Protein AF-V7FFC2-F1 (afdb_monomer_lite)

pLDDT: mean 73.22, std 23.73, range [29.69, 93.94]

Structure (mmCIF, N/CA/C/O backbone):
data_AF-V7FFC2-F1
#
_entry.id   AF-V7FFC2-F1
#
loop_
_atom_site.group_PDB
_atom_site.id
_atom_site.type_symbol
_atom_site.label_atom_id
_atom_site.label_alt_id
_atom_site.label_comp_id
_atom_site.label_asym_id
_atom_site.label_entity_id
_atom_site.label_seq_id
_atom_site.pdbx_PDB_ins_code
_atom_site.Cartn_x
_atom_site.Cartn_y
_atom_site.Cartn_z
_atom_site.occupancy
_atom_site.B_iso_or_equiv
_atom_site.auth_seq_id
_atom_site.auth_comp_id
_atom_site.auth_asym_id
_atom_site.auth_atom_id
_atom_site.pdbx_PDB_model_num
ATOM 1 N N . MET A 1 1 ? -0.168 4.530 -1.283 1.00 79.75 1 MET A N 1
ATOM 2 C CA . MET A 1 1 ? -0.580 4.031 0.051 1.00 79.75 1 MET A CA 1
ATOM 3 C C . MET A 1 1 ? -0.980 5.136 1.020 1.00 79.75 1 MET A C 1
ATOM 5 O O . MET A 1 1 ? -2.150 5.192 1.356 1.00 79.75 1 MET A O 1
ATOM 9 N N . GLN A 1 2 ? -0.086 6.038 1.453 1.00 82.44 2 GLN A N 1
ATOM 10 C CA . GLN A 1 2 ? -0.457 7.055 2.459 1.00 82.44 2 GLN A CA 1
ATOM 11 C C . GLN A 1 2 ? -1.519 8.058 1.980 1.00 82.44 2 GLN A C 1
ATOM 13 O O . GLN A 1 2 ? -2.442 8.346 2.733 1.00 82.44 2 GLN A O 1
ATOM 18 N N . ALA A 1 3 ? -1.432 8.522 0.727 1.00 81.81 3 ALA A N 1
ATOM 19 C CA . ALA A 1 3 ? -2.450 9.385 0.117 1.00 81.81 3 ALA A CA 1
ATOM 20 C C . ALA A 1 3 ? -3.827 8.695 0.067 1.00 81.81 3 ALA A C 1
ATOM 22 O O . ALA A 1 3 ? -4.773 9.182 0.673 1.00 81.81 3 ALA A O 1
ATOM 23 N N . ARG A 1 4 ? -3.900 7.485 -0.507 1.00 86.19 4 ARG A N 1
ATOM 24 C CA . ARG A 1 4 ? -5.132 6.679 -0.529 1.00 86.19 4 ARG A CA 1
ATOM 25 C C . ARG A 1 4 ? -5.720 6.442 0.865 1.00 86.19 4 ARG A C 1
ATOM 27 O O . ARG A 1 4 ? -6.913 6.599 1.071 1.00 86.19 4 ARG A O 1
ATOM 34 N N . LYS A 1 5 ? -4.888 6.109 1.854 1.00 87.25 5 LYS A N 1
ATOM 35 C CA . LYS A 1 5 ? -5.320 5.920 3.249 1.00 87.25 5 LYS A CA 1
ATOM 36 C C . LYS A 1 5 ? -5.891 7.203 3.877 1.00 87.25 5 LYS A C 1
ATOM 38 O O . LYS A 1 5 ? -6.654 7.121 4.835 1.00 87.25 5 LYS A O 1
ATOM 43 N N . ALA A 1 6 ? -5.487 8.384 3.406 1.00 84.19 6 ALA A N 1
ATOM 44 C CA . ALA A 1 6 ? -6.074 9.650 3.838 1.00 84.19 6 ALA A CA 1
ATOM 45 C C . ALA A 1 6 ? -7.443 9.891 3.179 1.00 84.19 6 ALA A C 1
ATOM 47 O O . ALA A 1 6 ? -8.362 10.330 3.862 1.00 84.19 6 ALA A O 1
ATOM 48 N N . GLU A 1 7 ? -7.598 9.537 1.900 1.00 87.94 7 GLU A N 1
ATOM 49 C CA . GLU A 1 7 ? -8.864 9.638 1.152 1.00 87.94 7 GLU A CA 1
ATOM 50 C C . GLU A 1 7 ? -9.966 8.737 1.723 1.00 87.94 7 GLU A C 1
ATOM 52 O O . GLU A 1 7 ? -11.129 9.125 1.742 1.00 87.94 7 GLU A O 1
ATOM 57 N N . THR A 1 8 ? -9.612 7.556 2.239 1.00 84.94 8 THR A N 1
ATOM 58 C CA . THR A 1 8 ? -10.587 6.635 2.848 1.00 84.94 8 THR A CA 1
ATOM 59 C C . THR A 1 8 ? -11.107 7.102 4.211 1.00 84.94 8 THR A C 1
ATOM 61 O O . THR A 1 8 ? -12.030 6.494 4.748 1.00 84.94 8 THR A O 1
ATOM 64 N N . GLY A 1 9 ? -10.503 8.128 4.825 1.00 86.56 9 GLY A N 1
ATOM 65 C CA . GLY A 1 9 ? -10.864 8.596 6.169 1.00 86.56 9 GLY A CA 1
ATOM 66 C C . GLY A 1 9 ? -10.556 7.605 7.301 1.00 86.56 9 GLY A C 1
ATOM 67 O O . GLY A 1 9 ? -10.868 7.878 8.460 1.00 86.56 9 GLY A O 1
ATOM 68 N N . LEU A 1 10 ? -9.921 6.464 7.006 1.00 87.38 10 LEU A N 1
ATOM 69 C CA . LEU A 1 10 ? -9.623 5.441 8.006 1.00 87.38 10 LEU A CA 1
ATOM 70 C C . LEU A 1 10 ? -8.592 5.942 9.023 1.00 87.38 10 LEU A C 1
ATOM 72 O O . LEU A 1 10 ? -7.573 6.557 8.692 1.00 87.38 10 LEU A O 1
ATOM 76 N N . THR A 1 11 ? -8.800 5.619 10.293 1.00 92.69 11 THR A N 1
ATOM 77 C CA . THR A 1 11 ? -7.753 5.737 11.313 1.00 92.69 11 THR A CA 1
ATOM 78 C C . THR A 1 11 ? -6.750 4.585 11.184 1.00 92.69 11 THR A C 1
ATOM 80 O O . THR A 1 11 ? -7.040 3.546 10.595 1.00 92.69 11 THR A O 1
ATOM 83 N N . LEU A 1 12 ? -5.551 4.737 11.760 1.00 91.56 12 LEU A N 1
ATOM 84 C CA . LEU A 1 12 ? -4.568 3.641 11.788 1.00 91.56 12 LEU A CA 1
ATOM 85 C C . LEU A 1 12 ? -5.067 2.435 12.594 1.00 91.56 12 LEU A C 1
ATOM 87 O O . LEU A 1 12 ? -4.685 1.315 12.283 1.00 91.56 12 LEU A O 1
ATOM 91 N N . SER A 1 13 ? -5.916 2.660 13.605 1.00 92.81 13 SER A N 1
ATOM 92 C CA . SER A 1 13 ? -6.558 1.571 14.348 1.00 92.81 13 SER A CA 1
ATOM 93 C C . SER A 1 13 ? -7.509 0.790 13.442 1.00 92.81 13 SER A C 1
ATOM 95 O O . SER A 1 13 ? -7.341 -0.407 13.298 1.00 92.81 13 SER A O 1
ATOM 97 N N . GLN A 1 14 ? -8.421 1.473 12.743 1.00 92.75 14 GLN A N 1
ATOM 98 C CA . GLN A 1 14 ? -9.384 0.810 11.853 1.00 92.75 14 GLN A CA 1
ATOM 99 C C . GLN A 1 14 ? -8.703 0.064 10.704 1.00 92.75 14 GLN A C 1
ATOM 101 O O . GLN A 1 14 ? -9.161 -0.998 10.298 1.00 92.75 14 GLN A O 1
ATOM 106 N N . LEU A 1 15 ? -7.604 0.610 10.173 1.00 92.12 15 LEU A N 1
ATOM 107 C CA . LEU A 1 15 ? -6.812 -0.095 9.170 1.00 92.12 15 LEU A CA 1
ATOM 108 C C . LEU A 1 15 ? -6.153 -1.349 9.761 1.00 92.12 15 LEU A C 1
ATOM 110 O O . LEU A 1 15 ? -6.164 -2.390 9.119 1.00 92.12 15 LEU A O 1
ATOM 114 N N . ALA A 1 16 ? -5.615 -1.270 10.980 1.00 93.12 16 ALA A N 1
ATOM 115 C CA . ALA A 1 16 ? -5.059 -2.429 11.673 1.00 93.12 16 ALA A CA 1
ATOM 116 C C . ALA A 1 16 ? -6.119 -3.510 11.932 1.00 93.12 16 ALA A C 1
ATOM 118 O O . ALA A 1 16 ? -5.847 -4.682 11.689 1.00 93.12 16 ALA A O 1
ATOM 119 N N . ASP A 1 17 ? -7.327 -3.104 12.332 1.00 93.94 17 ASP A N 1
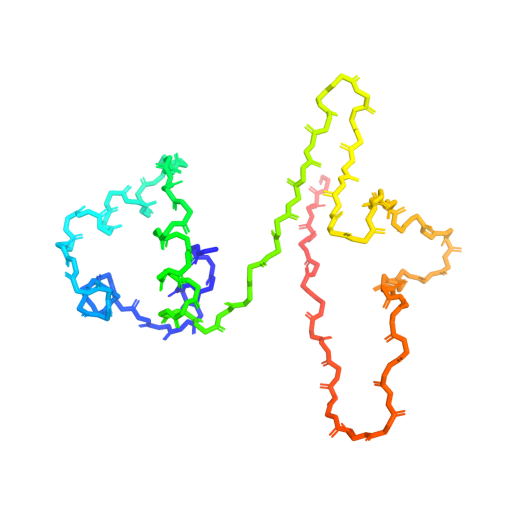ATOM 120 C CA . ASP A 1 17 ? -8.457 -4.007 12.563 1.00 93.94 17 ASP A CA 1
ATOM 121 C C . ASP A 1 17 ? -8.867 -4.724 11.267 1.00 93.94 17 ASP A C 1
ATOM 123 O O . ASP A 1 17 ? -9.059 -5.937 11.272 1.00 93.94 17 ASP A O 1
ATOM 127 N N . ARG A 1 18 ? -8.928 -4.003 10.135 1.00 91.88 18 ARG A N 1
ATOM 128 C CA . ARG A 1 18 ? -9.207 -4.597 8.812 1.00 91.88 18 ARG A CA 1
ATOM 129 C C . ARG A 1 18 ? -8.135 -5.587 8.362 1.00 91.88 18 ARG A C 1
ATOM 131 O O . ARG A 1 18 ? -8.459 -6.567 7.706 1.00 91.88 18 ARG A O 1
ATOM 138 N N . LEU A 1 19 ? -6.878 -5.311 8.690 1.00 90.94 19 LEU A N 1
ATOM 139 C CA . LEU A 1 19 ? -5.740 -6.160 8.340 1.00 90.94 19 LEU A CA 1
ATOM 140 C C . LEU A 1 19 ? -5.541 -7.322 9.326 1.00 90.94 19 LEU A C 1
ATOM 142 O O . LEU A 1 19 ? -4.736 -8.205 9.063 1.00 90.94 19 LEU A O 1
ATOM 146 N N . GLY A 1 20 ? -6.221 -7.317 10.478 1.00 91.44 20 GLY A N 1
ATOM 147 C CA . GLY A 1 20 ? -6.034 -8.329 11.519 1.00 91.44 20 GLY A CA 1
ATOM 148 C C . GLY A 1 20 ? -4.652 -8.292 12.185 1.00 91.44 20 GLY A C 1
ATOM 149 O O . GLY A 1 20 ? -4.186 -9.312 12.689 1.00 91.44 20 GLY A O 1
ATOM 150 N N . ILE A 1 21 ? -3.979 -7.135 12.199 1.00 90.69 21 ILE A N 1
ATOM 151 C CA . ILE A 1 21 ? -2.611 -6.996 12.727 1.00 90.69 21 ILE A CA 1
ATOM 152 C C . ILE A 1 21 ? -2.506 -5.949 13.834 1.00 90.69 21 ILE A C 1
ATOM 154 O O . ILE A 1 21 ? -3.401 -5.145 14.082 1.00 90.69 21 ILE A O 1
ATOM 158 N N . ASN A 1 22 ? -1.351 -5.908 14.500 1.00 92.06 22 ASN A N 1
ATOM 159 C CA . ASN A 1 22 ? -1.111 -4.942 15.562 1.00 92.06 22 ASN A CA 1
ATOM 160 C C . ASN A 1 22 ? -0.998 -3.498 15.027 1.00 92.06 22 ASN A C 1
ATOM 162 O O . ASN A 1 22 ? -0.186 -3.201 14.147 1.00 92.06 22 ASN A O 1
ATOM 166 N N . LYS A 1 23 ? -1.726 -2.562 15.649 1.00 91.94 23 LYS A N 1
ATOM 167 C CA . LYS A 1 23 ? -1.691 -1.123 15.325 1.00 91.94 23 LYS A CA 1
ATOM 168 C C . LYS A 1 23 ? -0.284 -0.519 15.315 1.00 91.94 23 LYS A C 1
ATOM 170 O O . LYS A 1 23 ? -0.015 0.376 14.516 1.00 91.94 23 LYS A O 1
ATOM 175 N N . SER A 1 24 ? 0.618 -0.969 16.189 1.00 90.75 24 SER A N 1
ATOM 176 C CA . SER A 1 24 ? 1.996 -0.457 16.230 1.00 90.75 24 SER A CA 1
ATOM 177 C C . SER A 1 24 ? 2.775 -0.778 14.949 1.00 90.75 24 SER A C 1
ATOM 179 O O . SER A 1 24 ? 3.557 0.060 14.496 1.00 90.75 24 SER A O 1
ATOM 181 N N . ALA A 1 25 ? 2.507 -1.928 14.317 1.00 88.88 25 ALA A N 1
ATOM 182 C CA . ALA A 1 25 ? 3.086 -2.291 13.026 1.00 88.88 25 ALA A CA 1
ATOM 183 C C . ALA A 1 25 ? 2.587 -1.346 11.926 1.00 88.88 25 ALA A C 1
ATOM 185 O O . ALA A 1 25 ? 3.396 -0.742 11.222 1.00 88.88 25 ALA A O 1
ATOM 186 N N . VAL A 1 26 ? 1.270 -1.113 11.870 1.00 90.19 26 VAL A N 1
ATOM 187 C CA . VAL A 1 26 ? 0.663 -0.157 10.930 1.00 90.19 26 VAL A CA 1
ATOM 188 C C . VAL A 1 26 ? 1.229 1.245 11.142 1.00 90.19 26 VAL A C 1
ATOM 190 O O . VAL A 1 26 ? 1.668 1.887 10.195 1.00 90.19 26 VAL A O 1
ATOM 193 N N . SER A 1 27 ? 1.298 1.720 12.386 1.00 90.06 27 SER A N 1
ATOM 194 C CA . SER A 1 27 ? 1.856 3.040 12.690 1.00 90.06 27 SER A CA 1
ATOM 195 C C . SER A 1 27 ? 3.293 3.188 12.195 1.00 90.06 27 SER A C 1
ATOM 197 O O . SER A 1 27 ? 3.625 4.223 11.620 1.00 90.06 27 SER A O 1
ATOM 199 N N . ARG A 1 28 ? 4.127 2.157 12.376 1.00 88.00 28 ARG A N 1
ATOM 200 C CA . ARG A 1 28 ? 5.517 2.148 11.902 1.00 88.00 28 ARG A CA 1
ATOM 201 C C . ARG A 1 28 ? 5.606 2.233 10.377 1.00 88.00 28 ARG A C 1
ATOM 203 O O . ARG A 1 28 ? 6.496 2.897 9.860 1.00 88.00 28 ARG A O 1
ATOM 210 N N . TRP A 1 29 ? 4.691 1.594 9.651 1.00 89.56 29 TRP A N 1
ATOM 211 C CA . TRP A 1 29 ? 4.694 1.626 8.186 1.00 89.56 29 TRP A CA 1
ATOM 212 C C . TRP A 1 29 ? 4.388 3.005 7.598 1.00 89.56 29 TRP A C 1
ATOM 214 O O . TRP A 1 29 ? 4.876 3.336 6.521 1.00 89.56 29 TRP A O 1
ATOM 224 N N . PHE A 1 30 ? 3.588 3.814 8.296 1.00 86.44 30 PHE A N 1
ATOM 225 C CA . PHE A 1 30 ? 3.149 5.128 7.816 1.00 86.44 30 PHE A CA 1
ATOM 226 C C . PHE A 1 30 ? 3.925 6.307 8.436 1.00 86.44 30 PHE A C 1
ATOM 228 O O . PHE A 1 30 ? 3.631 7.456 8.104 1.00 86.44 30 PHE A O 1
ATOM 235 N N . SER A 1 31 ? 4.913 6.064 9.308 1.00 85.81 31 SER A N 1
ATOM 236 C CA . SER A 1 31 ? 5.631 7.114 10.052 1.00 85.81 31 SER A CA 1
ATOM 237 C C . SER A 1 31 ? 6.908 7.653 9.385 1.00 85.81 31 SER A C 1
ATOM 239 O O . SER A 1 31 ? 7.637 8.405 10.022 1.00 85.81 31 SER A O 1
ATOM 241 N N . GLY A 1 32 ? 7.195 7.312 8.123 1.00 71.94 32 GLY A N 1
ATOM 242 C CA . GLY A 1 32 ? 8.170 8.064 7.313 1.00 71.94 32 GLY A CA 1
ATOM 243 C C . GLY A 1 32 ? 9.371 7.291 6.764 1.00 71.94 32 GLY A C 1
ATOM 244 O O . GLY A 1 32 ? 10.081 7.820 5.913 1.00 71.94 32 GLY A O 1
ATOM 245 N N . THR A 1 33 ? 9.592 6.034 7.153 1.00 75.69 33 THR A N 1
ATOM 246 C CA . THR A 1 33 ? 10.524 5.156 6.424 1.00 75.69 33 THR A CA 1
ATOM 247 C C . THR A 1 33 ? 9.735 4.373 5.388 1.00 75.69 33 THR A C 1
ATOM 249 O O . THR A 1 33 ? 8.684 3.840 5.729 1.00 75.69 33 THR A O 1
ATOM 252 N N . LYS A 1 34 ? 10.221 4.279 4.140 1.00 71.94 34 LYS A N 1
ATOM 253 C CA . LYS A 1 34 ? 9.655 3.337 3.161 1.00 71.94 34 LYS A CA 1
ATOM 254 C C . LYS A 1 34 ? 9.748 1.930 3.761 1.00 71.94 34 LYS A C 1
ATOM 256 O O . LYS A 1 34 ? 10.867 1.442 3.932 1.00 71.94 34 LYS A O 1
ATOM 261 N N . PRO A 1 35 ? 8.623 1.302 4.126 1.00 80.69 35 PRO A N 1
ATOM 262 C CA . PRO A 1 35 ? 8.665 -0.014 4.734 1.00 80.69 35 PRO A CA 1
ATOM 263 C C . PRO A 1 35 ? 9.121 -1.039 3.693 1.00 80.69 35 PRO A C 1
ATOM 265 O O . PRO A 1 35 ? 8.740 -0.965 2.525 1.00 80.69 35 PRO A O 1
ATOM 268 N N . ASN A 1 36 ? 9.943 -1.996 4.121 1.00 83.69 36 ASN A N 1
ATOM 269 C CA . ASN A 1 36 ? 10.263 -3.176 3.325 1.00 83.69 36 ASN A CA 1
ATOM 270 C C . ASN A 1 36 ? 9.114 -4.182 3.473 1.00 83.69 36 ASN A C 1
ATOM 272 O O . ASN A 1 36 ? 9.203 -5.106 4.277 1.00 83.69 36 ASN A O 1
ATOM 276 N N . TRP A 1 37 ? 7.991 -3.913 2.806 1.00 88.88 37 TRP A N 1
ATOM 277 C CA . TRP A 1 37 ? 6.829 -4.794 2.844 1.00 88.88 37 TRP A CA 1
ATOM 278 C C . TRP A 1 37 ? 7.064 -6.049 2.014 1.00 88.88 37 TRP A C 1
ATOM 280 O O . TRP A 1 37 ? 7.581 -5.984 0.898 1.00 88.88 37 TRP A O 1
ATOM 290 N N . GLU A 1 38 ? 6.621 -7.176 2.555 1.00 90.44 38 GLU A N 1
ATOM 291 C CA . GLU A 1 38 ? 6.456 -8.403 1.788 1.00 90.44 38 GLU A CA 1
ATOM 292 C C . GLU A 1 38 ? 5.284 -8.256 0.812 1.00 90.44 38 GLU A C 1
ATOM 294 O O . GLU A 1 38 ? 4.395 -7.418 1.003 1.00 90.44 38 GLU A O 1
ATOM 299 N N . ILE A 1 39 ? 5.280 -9.070 -0.245 1.00 90.56 39 ILE A N 1
ATOM 300 C CA . ILE A 1 39 ? 4.251 -8.994 -1.289 1.00 90.56 39 ILE A CA 1
ATOM 301 C C . ILE A 1 39 ? 2.854 -9.268 -0.715 1.00 90.56 39 ILE A C 1
ATOM 303 O O . ILE A 1 39 ? 1.905 -8.580 -1.084 1.00 90.56 39 ILE A O 1
ATOM 307 N N . ASP A 1 40 ? 2.760 -10.171 0.263 1.00 92.50 40 ASP A N 1
ATOM 308 C CA . ASP A 1 40 ? 1.517 -10.510 0.958 1.00 92.50 40 ASP A CA 1
ATOM 309 C C . ASP A 1 40 ? 0.961 -9.293 1.706 1.00 92.50 40 ASP A C 1
ATOM 311 O O . ASP A 1 40 ? -0.205 -8.943 1.559 1.00 92.50 40 ASP A O 1
ATOM 315 N N . THR A 1 41 ? 1.823 -8.538 2.397 1.00 91.88 41 THR A N 1
ATOM 316 C CA . THR A 1 41 ? 1.413 -7.290 3.064 1.00 91.88 41 THR A CA 1
ATOM 317 C C . THR A 1 41 ? 0.907 -6.250 2.066 1.00 91.88 41 THR A C 1
ATOM 319 O O . THR A 1 41 ? -0.031 -5.508 2.359 1.00 91.88 41 THR A O 1
ATOM 322 N N . ILE A 1 42 ? 1.522 -6.163 0.884 1.00 92.69 42 ILE A N 1
ATOM 323 C CA . ILE A 1 42 ? 1.065 -5.248 -0.169 1.00 92.69 42 ILE A CA 1
ATOM 324 C C . ILE A 1 42 ? -0.321 -5.672 -0.671 1.00 92.69 42 ILE A C 1
ATOM 326 O O . ILE A 1 42 ? -1.177 -4.804 -0.844 1.00 92.69 42 ILE A O 1
ATOM 330 N N . ALA A 1 43 ? -0.558 -6.972 -0.858 1.00 93.00 43 ALA A N 1
ATOM 331 C CA . ALA A 1 43 ? -1.849 -7.516 -1.275 1.00 93.00 43 ALA A CA 1
ATOM 332 C C . ALA A 1 43 ? -2.951 -7.291 -0.222 1.00 93.00 43 ALA A C 1
ATOM 334 O O . ALA A 1 43 ? -4.050 -6.838 -0.562 1.00 93.00 43 ALA A O 1
ATOM 335 N N . ASP A 1 44 ? -2.648 -7.509 1.059 1.00 93.62 44 ASP A N 1
ATOM 336 C CA . ASP A 1 44 ? -3.579 -7.248 2.163 1.00 93.62 44 ASP A CA 1
ATOM 337 C C . ASP A 1 44 ? -3.949 -5.765 2.234 1.00 93.62 44 ASP A C 1
ATOM 339 O O . ASP A 1 44 ? -5.119 -5.395 2.361 1.00 93.62 44 ASP A O 1
ATOM 343 N N . LEU A 1 45 ? -2.953 -4.885 2.100 1.00 92.44 45 LEU A N 1
ATOM 344 C CA . LEU A 1 45 ? -3.180 -3.445 2.079 1.00 92.44 45 LEU A CA 1
ATOM 345 C C . LEU A 1 45 ? -3.993 -3.003 0.858 1.00 92.44 45 LEU A C 1
ATOM 347 O O . LEU A 1 45 ? -4.811 -2.091 0.982 1.00 92.44 45 LEU A O 1
ATOM 351 N N . ALA A 1 46 ? -3.764 -3.611 -0.303 1.00 93.56 46 ALA A N 1
ATOM 352 C CA . ALA A 1 46 ? -4.517 -3.331 -1.518 1.00 93.56 46 ALA A CA 1
ATOM 353 C C . ALA A 1 46 ? -5.993 -3.702 -1.352 1.00 93.56 46 ALA A C 1
ATOM 355 O O . ALA A 1 46 ? -6.871 -2.883 -1.625 1.00 93.56 46 ALA A O 1
ATOM 356 N N . THR A 1 47 ? -6.249 -4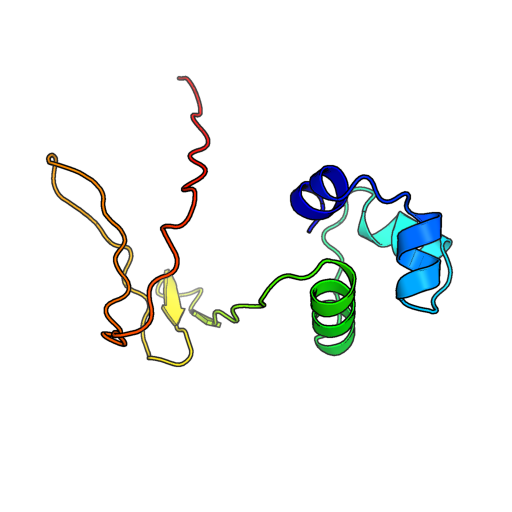.875 -0.772 1.00 92.56 47 THR A N 1
ATOM 357 C CA . THR A 1 47 ? -7.594 -5.338 -0.415 1.00 92.56 47 THR A CA 1
ATOM 358 C C . THR A 1 47 ? -8.253 -4.397 0.597 1.00 92.56 47 THR A C 1
ATOM 360 O O . THR A 1 47 ? -9.363 -3.920 0.375 1.00 92.56 47 THR A O 1
ATOM 363 N N . ALA A 1 48 ? -7.562 -4.056 1.690 1.00 91.81 48 ALA A N 1
ATOM 364 C CA . ALA A 1 48 ? -8.115 -3.222 2.760 1.00 91.81 48 ALA A CA 1
ATOM 365 C C . ALA A 1 48 ? -8.419 -1.773 2.334 1.00 91.81 48 ALA A C 1
ATOM 367 O O . ALA A 1 48 ? -9.259 -1.112 2.960 1.00 91.81 48 ALA A O 1
ATOM 368 N N . LEU A 1 49 ? -7.712 -1.273 1.314 1.00 90.69 49 LEU A N 1
ATOM 369 C CA . LEU A 1 49 ? -7.844 0.082 0.768 1.00 90.69 49 LEU A CA 1
ATOM 370 C C . LEU A 1 49 ? -8.602 0.142 -0.566 1.00 90.69 49 LEU A C 1
ATOM 372 O O . LEU A 1 49 ? -8.738 1.243 -1.115 1.00 90.69 49 LEU A O 1
ATOM 37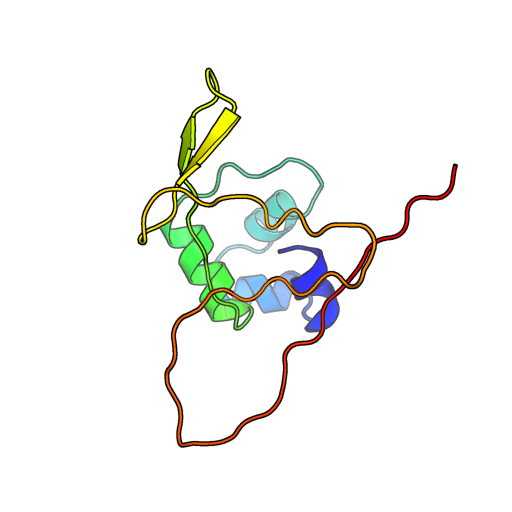6 N N . GLU A 1 50 ? -9.074 -1.006 -1.060 1.00 90.38 50 GLU A N 1
ATOM 377 C CA . GLU A 1 50 ? -9.817 -1.151 -2.315 1.00 90.38 50 GLU A CA 1
ATOM 378 C C . GLU A 1 50 ? -9.067 -0.490 -3.482 1.00 90.38 50 GLU A C 1
ATOM 380 O O . GLU A 1 50 ? -9.531 0.483 -4.085 1.00 90.38 50 GLU A O 1
ATOM 385 N N . VAL A 1 51 ? -7.842 -0.962 -3.727 1.00 91.56 51 VAL A N 1
ATOM 386 C CA . VAL A 1 51 ? -6.983 -0.515 -4.833 1.00 91.56 51 VAL A CA 1
ATOM 387 C C . VAL A 1 51 ? -6.337 -1.695 -5.543 1.00 91.56 51 VAL A C 1
ATOM 389 O O . VAL A 1 51 ? -6.048 -2.713 -4.921 1.00 91.56 51 VAL A O 1
ATOM 392 N N . ASP A 1 52 ? -6.030 -1.512 -6.824 1.00 91.31 52 ASP A N 1
ATOM 393 C CA . ASP A 1 52 ? -5.255 -2.475 -7.601 1.00 91.31 52 ASP A CA 1
ATOM 394 C C . ASP A 1 52 ? -3.745 -2.287 -7.402 1.00 91.31 52 ASP A C 1
ATOM 396 O O . ASP A 1 52 ? -3.250 -1.182 -7.143 1.00 91.31 52 ASP A O 1
ATOM 400 N N . VAL A 1 53 ? -2.996 -3.383 -7.549 1.00 90.25 53 VAL A N 1
ATOM 401 C CA . VAL A 1 53 ? -1.530 -3.389 -7.484 1.00 90.25 53 VAL A CA 1
ATOM 402 C C . VAL A 1 53 ? -0.964 -3.634 -8.872 1.00 90.25 53 VAL A C 1
ATOM 404 O O . VAL A 1 53 ? -1.159 -4.695 -9.458 1.00 90.25 53 VAL A O 1
ATOM 407 N N . GLU A 1 54 ? -0.185 -2.676 -9.364 1.00 89.06 54 GLU A N 1
ATOM 408 C CA . GLU A 1 54 ? 0.624 -2.848 -10.566 1.00 89.06 54 GLU A CA 1
ATOM 409 C C . GLU A 1 54 ? 2.088 -3.102 -10.179 1.00 89.06 54 GLU A C 1
ATOM 411 O O . GLU A 1 54 ? 2.718 -2.297 -9.485 1.00 89.06 54 GLU A O 1
ATOM 416 N N . VAL A 1 55 ? 2.642 -4.230 -10.633 1.00 89.00 55 VAL A N 1
ATOM 417 C CA . VAL A 1 55 ? 4.044 -4.597 -10.395 1.00 89.00 55 VAL A CA 1
ATOM 418 C C . VAL A 1 55 ? 4.888 -4.201 -11.599 1.00 89.00 55 VAL A C 1
ATOM 420 O O . VAL A 1 55 ? 4.624 -4.620 -12.724 1.00 89.00 55 VAL A O 1
ATOM 423 N N . VAL A 1 56 ? 5.945 -3.428 -11.344 1.00 90.94 56 VAL A N 1
ATOM 424 C CA . VAL A 1 56 ? 6.886 -2.972 -12.371 1.00 90.94 56 VAL A CA 1
ATOM 425 C C . VAL A 1 56 ? 8.303 -3.399 -12.011 1.00 90.94 56 VAL A C 1
ATOM 427 O O . VAL A 1 56 ? 8.821 -3.046 -10.949 1.00 90.94 56 VAL A O 1
ATOM 430 N N . VAL A 1 57 ? 8.957 -4.109 -12.925 1.00 92.19 57 VAL A N 1
ATOM 431 C CA . VAL A 1 57 ? 10.382 -4.444 -12.843 1.00 92.19 57 VAL A CA 1
ATOM 432 C C . VAL A 1 57 ? 11.194 -3.290 -13.423 1.00 92.19 57 VAL A C 1
ATOM 434 O O . VAL A 1 57 ? 10.873 -2.779 -14.493 1.00 92.19 57 VAL A O 1
ATOM 437 N N . VAL A 1 58 ? 12.252 -2.869 -12.730 1.00 91.62 58 VAL A N 1
ATOM 438 C CA . VAL A 1 58 ? 13.112 -1.756 -13.162 1.00 91.62 58 VAL A CA 1
ATOM 439 C C . VAL A 1 58 ? 14.532 -2.255 -13.403 1.00 91.62 58 VAL A C 1
ATOM 441 O O . VAL A 1 58 ? 15.221 -2.655 -12.462 1.00 91.62 58 VAL A O 1
ATOM 444 N N . ASP A 1 59 ? 14.994 -2.174 -14.650 1.00 92.69 59 ASP A N 1
ATOM 445 C CA . ASP A 1 59 ? 16.410 -2.299 -14.982 1.00 92.69 59 ASP A CA 1
ATOM 446 C C . ASP A 1 59 ? 17.114 -0.988 -14.624 1.00 92.69 59 ASP A C 1
ATOM 448 O O . ASP A 1 59 ? 17.005 0.020 -15.321 1.00 92.69 59 ASP A O 1
ATOM 452 N N . ARG A 1 60 ? 17.860 -1.013 -13.519 1.00 90.81 60 ARG A N 1
ATOM 453 C CA . ARG A 1 60 ? 18.585 0.154 -13.004 1.00 90.81 60 ARG A CA 1
ATOM 454 C C . ARG A 1 60 ? 19.753 0.588 -13.887 1.00 90.81 60 ARG A C 1
ATOM 456 O O . ARG A 1 60 ? 20.160 1.740 -13.788 1.00 90.81 60 ARG A O 1
ATOM 463 N N . LYS A 1 61 ? 20.318 -0.309 -14.703 1.00 92.00 61 LYS A N 1
ATOM 464 C CA . LYS A 1 61 ? 21.469 0.014 -15.561 1.00 92.00 61 LYS A CA 1
ATOM 465 C C . LYS A 1 61 ? 21.022 0.767 -16.803 1.00 92.00 61 LYS A C 1
ATOM 467 O O . LYS A 1 61 ? 21.650 1.750 -17.173 1.00 92.00 61 LYS A O 1
ATOM 472 N N . MET A 1 62 ? 19.944 0.299 -17.427 1.00 88.56 62 MET A N 1
ATOM 473 C CA . MET A 1 62 ? 19.409 0.894 -18.657 1.00 88.56 62 MET A CA 1
ATOM 474 C C . MET A 1 62 ? 18.254 1.868 -18.404 1.00 88.56 62 MET A C 1
ATOM 476 O O . MET A 1 62 ? 17.737 2.455 -19.347 1.00 88.56 62 MET A O 1
ATOM 480 N N . ASN A 1 63 ? 17.842 2.034 -17.143 1.00 87.38 63 ASN A N 1
ATOM 481 C CA . ASN A 1 63 ? 16.675 2.815 -16.731 1.00 87.38 63 ASN A CA 1
ATOM 482 C C . ASN A 1 63 ? 15.380 2.406 -17.468 1.00 87.38 63 ASN A C 1
ATOM 484 O O . ASN A 1 63 ? 14.541 3.245 -17.792 1.00 87.38 63 ASN A O 1
ATOM 488 N N . ARG A 1 64 ? 15.224 1.103 -17.742 1.00 89.06 64 ARG A N 1
ATOM 489 C CA . ARG A 1 64 ? 14.058 0.522 -18.433 1.00 89.06 64 ARG A CA 1
ATOM 490 C C . ARG A 1 64 ? 13.074 -0.043 -17.420 1.00 89.06 64 ARG A C 1
ATOM 492 O O . ARG A 1 64 ? 13.469 -0.517 -16.354 1.00 89.06 64 ARG A O 1
ATOM 499 N N . ARG A 1 65 ? 11.786 0.006 -17.745 1.00 92.62 65 ARG A N 1
ATOM 500 C CA . ARG A 1 65 ? 10.701 -0.466 -16.876 1.00 92.62 65 ARG A CA 1
ATOM 501 C C . ARG A 1 65 ? 9.892 -1.514 -17.621 1.00 92.62 65 ARG A C 1
ATOM 503 O O . ARG A 1 65 ? 9.585 -1.320 -18.789 1.00 92.62 65 ARG A O 1
ATOM 510 N N . PHE A 1 66 ? 9.540 -2.603 -16.955 1.00 91.00 66 PHE A N 1
ATOM 511 C CA . PHE A 1 66 ? 8.815 -3.721 -17.550 1.00 91.00 66 PHE A CA 1
ATOM 512 C C . PHE A 1 66 ? 7.611 -4.070 -16.684 1.00 91.00 66 PHE A C 1
ATOM 514 O O . PHE A 1 66 ? 7.742 -4.217 -15.469 1.00 91.00 66 PHE A O 1
ATOM 521 N N . GLY A 1 67 ? 6.452 -4.189 -17.316 1.00 91.25 67 GLY A N 1
ATOM 522 C CA . GLY A 1 67 ? 5.235 -4.724 -16.722 1.00 91.25 67 GLY A CA 1
ATOM 523 C C . GLY A 1 67 ? 4.918 -6.106 -17.302 1.00 91.25 67 GLY A C 1
ATOM 524 O O . GLY A 1 67 ? 5.676 -6.622 -18.128 1.00 91.25 67 GLY A O 1
ATOM 525 N N . PRO A 1 68 ? 3.777 -6.706 -16.927 1.00 87.12 68 PRO A N 1
ATOM 526 C CA . PRO A 1 68 ? 3.360 -8.017 -17.434 1.00 87.12 68 PRO A CA 1
ATOM 527 C C . PRO A 1 68 ? 3.235 -8.083 -18.964 1.00 87.12 68 PRO A C 1
ATOM 529 O O . PRO A 1 68 ? 3.456 -9.131 -19.559 1.00 87.12 68 PRO A O 1
ATOM 532 N N . ALA A 1 69 ? 2.910 -6.956 -19.604 1.00 87.12 69 ALA A N 1
ATOM 533 C CA . ALA A 1 69 ? 2.754 -6.843 -21.054 1.00 87.12 69 ALA A CA 1
ATOM 534 C C . ALA A 1 69 ? 4.069 -6.552 -21.809 1.00 87.12 69 ALA A C 1
ATOM 536 O O . ALA A 1 69 ? 4.047 -6.371 -23.025 1.00 87.12 69 ALA A O 1
ATOM 537 N N . GLY A 1 70 ? 5.210 -6.491 -21.114 1.00 89.62 70 GLY A N 1
ATOM 538 C CA . GLY A 1 70 ? 6.510 -6.155 -21.695 1.00 89.62 70 GLY A CA 1
ATOM 539 C C . GLY A 1 70 ? 7.039 -4.796 -21.237 1.00 89.62 70 GLY A C 1
ATOM 540 O O . GLY A 1 70 ? 6.753 -4.335 -20.133 1.00 89.62 70 GLY A O 1
ATOM 541 N N . GLU A 1 71 ? 7.876 -4.167 -22.060 1.00 92.06 71 GLU A N 1
ATOM 542 C CA . GLU A 1 71 ? 8.500 -2.885 -21.723 1.00 92.06 71 GLU A CA 1
ATOM 543 C C . GLU A 1 71 ? 7.476 -1.744 -21.680 1.00 92.06 71 GLU A C 1
ATOM 545 O O . GLU A 1 71 ? 6.745 -1.498 -22.638 1.00 92.06 71 GLU A O 1
ATOM 550 N N . ILE A 1 72 ? 7.458 -1.020 -20.562 1.00 89.19 72 ILE A N 1
ATOM 551 C CA . ILE A 1 72 ? 6.618 0.154 -20.346 1.00 89.19 72 ILE A CA 1
ATOM 552 C C . ILE A 1 72 ? 7.353 1.352 -20.938 1.00 89.19 72 ILE A C 1
ATOM 554 O O . ILE A 1 72 ? 8.267 1.905 -20.318 1.00 89.19 72 ILE A O 1
ATOM 558 N N . GLN A 1 73 ? 6.951 1.766 -22.137 1.00 79.94 73 GLN A N 1
ATOM 559 C CA . GLN A 1 73 ? 7.445 3.010 -22.712 1.00 79.94 73 GLN A CA 1
ATOM 560 C C . GLN A 1 73 ? 6.740 4.200 -22.048 1.00 79.94 73 GLN A C 1
ATOM 562 O O . GLN A 1 73 ? 5.509 4.208 -21.964 1.00 79.94 73 GLN A O 1
ATOM 567 N N . PRO A 1 74 ? 7.480 5.220 -21.574 1.00 64.50 74 PRO A N 1
ATOM 568 C CA . PRO A 1 74 ? 6.853 6.461 -21.161 1.00 64.50 74 PRO A CA 1
ATOM 569 C C . PRO A 1 74 ? 6.162 7.054 -22.385 1.00 64.50 74 PRO A C 1
ATOM 571 O O . PRO A 1 74 ? 6.795 7.273 -23.419 1.00 64.50 74 PRO A O 1
ATOM 574 N N . LEU A 1 75 ? 4.859 7.302 -22.270 1.00 56.44 75 LEU A N 1
ATOM 575 C CA . LEU A 1 75 ? 4.102 8.029 -23.279 1.00 56.44 75 LEU A CA 1
ATOM 576 C C . LEU A 1 75 ? 4.638 9.458 -23.326 1.00 56.44 75 LEU A C 1
ATOM 578 O O . LEU A 1 75 ? 4.185 10.352 -22.617 1.00 56.44 75 LEU A O 1
ATOM 582 N N . THR A 1 76 ? 5.663 9.649 -24.146 1.00 49.59 76 THR A N 1
ATOM 583 C CA . THR A 1 76 ? 6.049 10.967 -24.614 1.00 49.59 76 THR A CA 1
ATOM 584 C C . THR A 1 76 ? 4.948 11.342 -25.566 1.00 49.59 76 THR A C 1
ATOM 586 O O . THR A 1 76 ? 4.745 10.640 -26.558 1.00 49.59 76 THR A O 1
ATOM 589 N N . LEU A 1 77 ? 4.241 12.426 -25.304 1.00 46.44 77 LEU A N 1
ATOM 590 C CA . LEU A 1 77 ? 3.576 13.052 -26.419 1.00 46.44 77 LEU A CA 1
ATOM 591 C C . LEU A 1 77 ? 4.132 14.433 -26.669 1.00 46.44 77 LEU A C 1
ATOM 593 O O . LEU A 1 77 ? 4.606 15.140 -25.775 1.00 46.44 77 LEU A O 1
ATOM 597 N N . GLY A 1 78 ? 4.199 14.713 -27.964 1.00 44.19 78 GLY A N 1
ATOM 598 C CA . GLY A 1 78 ? 4.653 15.983 -28.469 1.00 44.19 78 GLY A CA 1
ATOM 599 C C . GLY A 1 78 ? 3.792 17.087 -27.884 1.00 44.19 78 GLY A C 1
ATOM 600 O O . GLY A 1 78 ? 2.663 16.856 -27.454 1.00 44.19 78 GLY A O 1
ATOM 601 N N . ALA A 1 79 ? 4.342 18.294 -27.875 1.00 50.38 79 ALA A N 1
ATOM 602 C CA . ALA A 1 79 ? 3.591 19.512 -27.630 1.00 50.38 79 ALA A CA 1
ATOM 603 C C . ALA A 1 79 ? 2.270 19.474 -28.428 1.00 50.38 79 ALA A C 1
ATOM 605 O O . ALA A 1 79 ? 2.266 19.645 -29.645 1.00 50.38 79 ALA A O 1
ATOM 606 N N . GLY A 1 80 ? 1.177 19.140 -27.737 1.00 45.47 80 GLY A N 1
ATOM 607 C CA . GLY A 1 80 ? -0.077 18.714 -28.358 1.00 45.47 80 GLY A CA 1
ATOM 608 C C . GLY A 1 80 ? -0.729 17.525 -27.640 1.00 45.47 80 GLY A C 1
ATOM 609 O O . GLY A 1 80 ? -0.887 16.464 -28.225 1.00 45.47 80 GLY A O 1
ATOM 610 N N . THR A 1 81 ? -1.143 17.744 -26.388 1.00 45.44 81 THR A N 1
ATOM 611 C CA . THR A 1 81 ? -2.125 16.942 -25.619 1.00 45.44 81 THR A CA 1
ATOM 612 C C . THR A 1 81 ? -1.721 15.538 -25.154 1.00 45.44 81 THR A C 1
ATOM 614 O O . THR A 1 81 ? -1.676 14.581 -25.922 1.00 45.44 81 THR A O 1
ATOM 617 N N . THR A 1 82 ? -1.540 15.413 -23.829 1.00 34.47 82 THR A N 1
ATOM 618 C CA . THR A 1 82 ? -0.957 14.251 -23.134 1.00 34.47 82 THR A CA 1
ATOM 619 C C . THR A 1 82 ? -1.951 13.214 -22.680 1.00 34.47 82 THR A C 1
ATOM 621 O O . THR A 1 82 ? -2.321 13.190 -21.516 1.00 34.47 82 THR A O 1
ATOM 624 N N . LEU A 1 83 ? -2.369 12.331 -23.593 1.00 41.44 83 LEU A N 1
ATOM 625 C CA . LEU A 1 83 ? -3.199 11.172 -23.264 1.00 41.44 83 LEU A CA 1
ATOM 626 C C . LEU A 1 83 ? -2.349 9.902 -23.161 1.00 41.44 83 LEU A C 1
ATOM 628 O O . LEU A 1 83 ? -1.917 9.323 -24.156 1.00 41.44 83 LEU A O 1
ATOM 632 N N . SER A 1 84 ? -2.143 9.450 -21.926 1.00 37.72 84 SER A N 1
ATOM 633 C CA . SER A 1 84 ? -1.548 8.154 -21.620 1.00 37.72 84 SER A CA 1
ATOM 634 C C . SER A 1 84 ? -2.600 7.053 -21.771 1.00 37.72 84 SER A C 1
ATOM 636 O O . SER A 1 84 ? -3.232 6.661 -20.794 1.00 37.72 84 SER A O 1
ATOM 638 N N . SER A 1 85 ? -2.819 6.579 -23.001 1.00 42.22 85 SER A N 1
ATOM 639 C CA . SER A 1 85 ? -3.656 5.402 -23.261 1.00 42.22 85 SER A CA 1
ATOM 640 C C . SER A 1 85 ? -2.794 4.139 -23.287 1.00 42.22 85 SER A C 1
ATOM 642 O O . SER A 1 85 ? -1.992 3.929 -24.194 1.00 42.22 85 SER A O 1
ATOM 644 N N . GLY A 1 86 ? -2.961 3.278 -22.283 1.00 41.66 86 GLY A N 1
ATOM 645 C CA . GLY A 1 86 ? -2.657 1.863 -22.444 1.00 41.66 86 GLY A CA 1
ATOM 646 C C . GLY A 1 86 ? -3.729 1.278 -23.355 1.00 41.66 86 GLY A C 1
ATOM 647 O O . GLY A 1 86 ? -4.877 1.140 -22.943 1.00 41.66 86 GLY A O 1
ATOM 648 N N . GLN A 1 87 ? -3.395 0.999 -24.615 1.00 41.34 87 GLN A N 1
ATOM 649 C CA . GLN A 1 87 ? -4.317 0.300 -25.502 1.00 41.34 87 GLN A CA 1
ATOM 650 C C . GLN A 1 87 ? -4.447 -1.161 -25.056 1.00 41.34 87 GLN A C 1
ATOM 652 O O . GLN A 1 87 ? -3.663 -2.028 -25.436 1.00 41.34 87 GLN A O 1
ATOM 657 N N . HIS A 1 88 ? -5.489 -1.435 -24.277 1.00 38.25 88 HIS A N 1
ATOM 658 C CA . HIS A 1 88 ? -6.232 -2.679 -24.395 1.00 38.25 88 HIS A CA 1
ATOM 659 C C . HIS A 1 88 ? -7.685 -2.311 -24.679 1.00 38.25 88 HIS A C 1
ATOM 661 O O . HIS A 1 88 ? -8.401 -1.789 -23.829 1.00 38.25 88 HIS A O 1
ATOM 667 N N . SER A 1 89 ? -8.084 -2.518 -25.932 1.00 35.22 89 SER A N 1
ATOM 668 C CA . SER A 1 89 ? -9.470 -2.419 -26.360 1.00 35.22 89 SER A CA 1
ATOM 669 C C . SER A 1 89 ? -10.255 -3.547 -25.694 1.00 35.22 89 SER A C 1
ATOM 671 O O . SER A 1 89 ? -10.121 -4.704 -26.084 1.00 35.22 89 SER A O 1
ATOM 673 N N . ILE A 1 90 ? -11.053 -3.216 -24.681 1.00 33.62 90 ILE A N 1
ATOM 674 C CA . ILE A 1 90 ? -12.192 -4.029 -24.252 1.00 33.62 90 ILE A CA 1
ATOM 675 C C . ILE A 1 90 ? -13.358 -3.064 -24.051 1.00 33.62 90 ILE A C 1
ATOM 677 O O . ILE A 1 90 ? -13.413 -2.382 -23.037 1.00 33.62 90 ILE A O 1
ATOM 681 N N . LEU A 1 91 ? -14.275 -2.991 -25.016 1.00 32.84 91 LEU A N 1
ATOM 682 C CA . LEU A 1 91 ? -15.646 -2.498 -24.828 1.00 32.84 91 LEU A CA 1
ATOM 683 C C . LEU A 1 91 ? -16.566 -3.346 -25.732 1.00 32.84 91 LEU A C 1
ATOM 685 O O . LEU A 1 91 ? -16.163 -3.665 -26.852 1.00 32.84 91 LEU A O 1
ATOM 689 N N . PRO A 1 92 ? -17.764 -3.751 -25.259 1.00 37.38 92 PRO A N 1
ATOM 690 C CA . PRO A 1 92 ? -18.766 -2.811 -24.762 1.00 37.38 92 PRO A CA 1
ATOM 691 C C . PRO A 1 92 ? -19.322 -3.148 -23.372 1.00 37.38 92 PRO A C 1
ATOM 693 O O . PRO A 1 92 ? -19.666 -4.285 -23.070 1.00 37.38 92 PRO A O 1
ATOM 696 N N . GLY A 1 93 ? -19.459 -2.112 -22.547 1.00 32.81 93 GLY A N 1
ATOM 697 C CA . GLY A 1 93 ? -20.028 -2.186 -21.204 1.00 32.81 93 GLY A CA 1
ATOM 698 C C . GLY A 1 93 ? -19.569 -0.985 -20.388 1.00 32.81 93 GLY A C 1
ATOM 699 O O . GLY A 1 93 ? -18.708 -1.114 -19.535 1.00 32.81 93 GLY A O 1
ATOM 700 N N . THR A 1 94 ? -20.059 0.188 -20.777 1.00 46.31 94 THR A N 1
ATOM 701 C CA . THR A 1 94 ? -19.798 1.526 -20.238 1.00 46.31 94 THR A CA 1
ATOM 702 C C . THR A 1 94 ? -19.634 1.5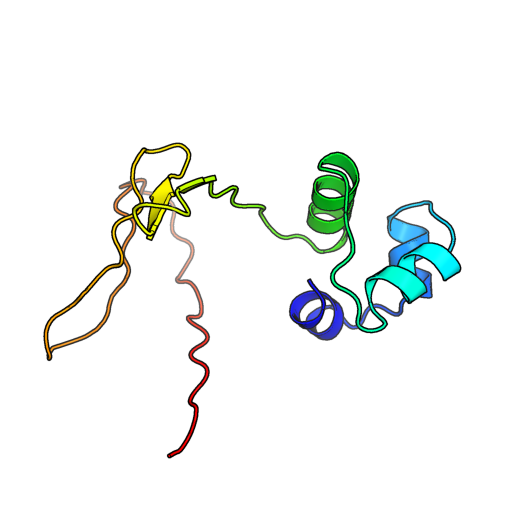75 -18.717 1.00 46.31 94 THR A C 1
ATOM 704 O O . THR A 1 94 ? -20.595 1.301 -18.014 1.00 46.31 94 THR A O 1
ATOM 707 N N . ASP A 1 95 ? -18.481 2.049 -18.238 1.00 30.73 95 ASP A N 1
ATOM 708 C CA . ASP A 1 95 ? -18.429 2.949 -17.085 1.00 30.73 95 ASP A CA 1
ATOM 709 C C . ASP A 1 95 ? -17.238 3.910 -17.193 1.00 30.73 95 ASP A C 1
ATOM 711 O O . ASP A 1 95 ? -16.147 3.581 -17.659 1.00 30.73 95 ASP A O 1
ATOM 715 N N . ALA A 1 96 ? -17.526 5.168 -16.882 1.00 35.28 96 ALA A N 1
ATOM 716 C CA . ALA A 1 96 ? -16.793 6.330 -17.342 1.00 35.28 96 ALA A CA 1
ATOM 717 C C . ALA A 1 96 ? -15.523 6.630 -16.523 1.00 35.28 96 ALA A C 1
ATOM 719 O O . ALA A 1 96 ? -15.573 6.873 -15.325 1.00 35.28 96 ALA A O 1
ATOM 720 N N . VAL A 1 97 ? -14.411 6.694 -17.260 1.00 34.94 97 VAL A N 1
ATOM 721 C CA . VAL A 1 97 ? -13.318 7.687 -17.227 1.00 34.94 97 VAL A CA 1
ATOM 722 C C . VAL A 1 97 ? -12.652 8.001 -15.874 1.00 34.94 97 VAL A C 1
ATOM 724 O O . VAL A 1 97 ? -13.147 8.754 -15.040 1.00 34.94 97 VAL A O 1
ATOM 727 N N . SER A 1 98 ? -11.415 7.505 -15.767 1.00 36.12 98 SER A N 1
ATOM 728 C CA . SER A 1 98 ? -10.392 7.778 -14.756 1.00 36.12 98 SER A CA 1
ATOM 729 C C . SER A 1 98 ? -10.090 9.266 -14.525 1.00 36.12 98 SER A C 1
ATOM 731 O O . SER A 1 98 ? -9.832 10.020 -15.464 1.00 36.12 98 SER A O 1
ATOM 733 N N . ALA A 1 99 ? -9.992 9.659 -13.252 1.00 29.69 99 ALA A N 1
ATOM 734 C CA . ALA A 1 99 ? -9.407 10.929 -12.833 1.00 29.69 99 ALA A CA 1
ATOM 735 C C . ALA A 1 99 ? -7.867 10.860 -12.890 1.00 29.69 99 ALA A C 1
ATOM 737 O O . ALA A 1 99 ? -7.238 10.046 -12.213 1.00 29.69 99 ALA A O 1
ATOM 738 N N . VAL A 1 100 ? -7.258 11.727 -13.702 1.00 36.50 100 VAL A N 1
ATOM 739 C CA . VAL A 1 100 ? -5.804 11.919 -13.802 1.00 36.50 100 VAL A CA 1
ATOM 740 C C . VAL A 1 100 ? -5.375 12.961 -12.764 1.00 36.50 100 VAL A C 1
ATOM 742 O O . VAL A 1 100 ? -5.716 14.135 -12.885 1.00 36.50 100 VAL A O 1
ATOM 745 N N . SER A 1 101 ? -4.610 12.556 -11.748 1.00 30.66 101 SER A N 1
ATOM 746 C CA . SER A 1 101 ? -4.043 13.479 -10.752 1.00 30.66 101 SER A CA 1
ATOM 747 C C . SER A 1 101 ? -2.657 13.962 -11.190 1.00 30.6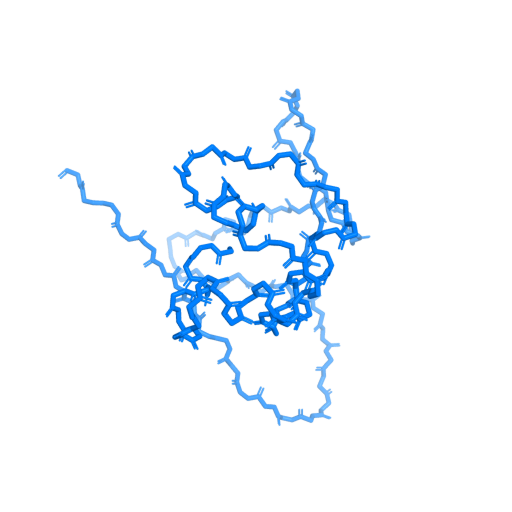6 101 SER A C 1
ATOM 749 O O . SER A 1 101 ? -1.675 13.229 -11.081 1.00 30.66 101 SER A O 1
ATOM 751 N N . ILE A 1 102 ? -2.564 15.207 -11.668 1.00 36.97 102 ILE A N 1
ATOM 752 C CA . ILE A 1 102 ? -1.297 15.893 -11.976 1.00 36.97 102 ILE A CA 1
ATOM 753 C C . ILE A 1 102 ? -0.825 16.636 -10.717 1.00 36.97 102 ILE A C 1
ATOM 755 O O . ILE A 1 102 ? -1.556 17.470 -10.184 1.00 36.97 102 ILE A O 1
ATOM 759 N N . ARG A 1 103 ? 0.400 16.372 -10.241 1.00 34.12 103 ARG A N 1
ATOM 760 C CA . ARG A 1 103 ? 1.091 17.260 -9.288 1.00 34.12 103 ARG A CA 1
ATOM 761 C C . ARG A 1 103 ? 1.939 18.265 -10.065 1.00 34.12 103 ARG A C 1
ATOM 763 O O . ARG A 1 103 ? 2.814 17.871 -10.827 1.00 34.12 103 ARG A O 1
ATOM 770 N N . LEU A 1 104 ? 1.648 19.545 -9.852 1.00 30.05 104 LEU A N 1
ATOM 771 C CA . LEU A 1 104 ? 2.387 20.695 -10.363 1.00 30.05 104 LEU A CA 1
ATOM 772 C C . LEU A 1 104 ? 3.498 21.041 -9.355 1.00 30.05 104 LEU A C 1
ATOM 774 O O . LEU A 1 104 ? 3.182 21.295 -8.195 1.00 30.05 104 LEU A O 1
ATOM 778 N N . GLU A 1 105 ? 4.767 21.059 -9.767 1.00 31.17 105 GLU A N 1
ATOM 779 C CA . GLU A 1 105 ? 5.825 21.748 -9.010 1.00 31.17 105 GLU A CA 1
ATOM 780 C C . GLU A 1 105 ? 6.138 23.073 -9.712 1.00 31.17 105 GLU A C 1
ATOM 782 O O . GLU A 1 105 ? 6.352 23.105 -10.925 1.00 31.17 105 GLU A O 1
ATOM 787 N N . ALA A 1 106 ? 6.079 24.167 -8.950 1.00 36.09 106 ALA A N 1
ATOM 788 C CA . ALA A 1 106 ? 6.378 25.519 -9.408 1.00 36.09 106 ALA A CA 1
ATOM 789 C C . ALA A 1 106 ? 7.888 25.790 -9.303 1.00 36.09 106 ALA A C 1
ATOM 791 O O . ALA A 1 106 ? 8.522 25.364 -8.338 1.00 36.09 106 ALA A O 1
ATOM 792 N N . ALA A 1 107 ? 8.419 26.468 -10.323 1.00 43.06 107 ALA A N 1
ATOM 793 C CA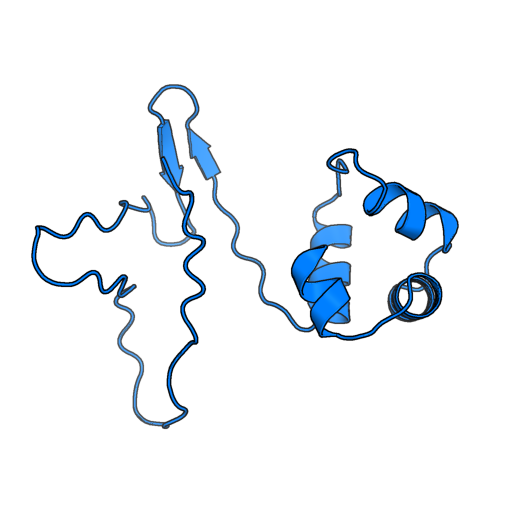 . ALA A 1 107 ? 9.811 26.899 -10.451 1.00 43.06 107 ALA A CA 1
ATOM 794 C C . ALA A 1 107 ? 10.203 27.995 -9.449 1.00 43.06 107 ALA A C 1
ATOM 796 O O . ALA A 1 107 ? 9.311 28.785 -9.060 1.00 43.06 107 ALA A O 1
#

Sequence (107 aa):
MQARKAETGLTLSQLADRLGINKSAVSRWFSGTKPNWEIDTIADLATALEVDVEVVVVDRKMNRRFGPAGEIQPLTLGAGTTLSSGQHSILPGTDAVSAVSIRLEAA

Secondary structure (DSSP, 8-state):
-HHHHHHT---HHHHHHHHTS-HHHHHHHHSSS-----HHHHHHHHHHHT------EEETTTTEEEETTEE-------SS-----------SS--------PPPPP-

Foldseek 3Di:
DQVLCVVVVDDLVRLCVQLVHDSVVSCVCNVDDPDPDDPVRVVSSCVSSVHDDWDWDADPVVRWIAGPVGTDDPPDDDPPDDDPDPDDDDDDDDDDDDDDDDDDDDD

Radius of gyration: 17.78 Å; chains: 1; bounding box: 42×37×45 Å